Protein AF-A0A8E2DQM9-F1 (afdb_monomer)

Structure (mmCIF, N/CA/C/O backbone):
data_AF-A0A8E2DQM9-F1
#
_entry.id   AF-A0A8E2DQM9-F1
#
loop_
_atom_site.group_PDB
_atom_site.id
_atom_site.type_symbol
_atom_site.label_atom_id
_atom_site.label_alt_id
_atom_site.label_comp_id
_atom_site.label_asym_id
_atom_site.label_entity_id
_atom_site.label_seq_id
_atom_site.pdbx_PDB_ins_code
_atom_site.Cartn_x
_atom_site.Cartn_y
_atom_site.Ca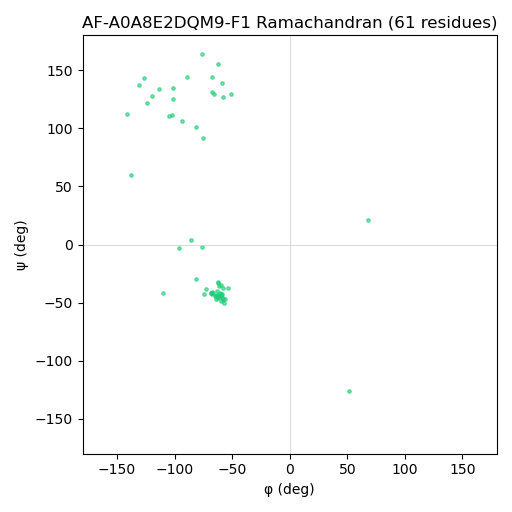rtn_z
_atom_site.occupancy
_atom_site.B_iso_or_equiv
_atom_site.auth_seq_id
_atom_site.auth_comp_id
_atom_site.auth_asym_id
_atom_site.auth_atom_id
_atom_site.pdbx_PDB_model_num
ATOM 1 N N . MET A 1 1 ? 28.698 4.531 11.249 1.00 41.72 1 MET A N 1
ATOM 2 C CA . MET A 1 1 ? 27.344 4.917 10.800 1.00 41.72 1 MET A CA 1
ATOM 3 C C . MET A 1 1 ? 26.368 3.917 11.391 1.00 41.72 1 MET A C 1
ATOM 5 O O . MET A 1 1 ? 26.487 2.743 11.074 1.00 41.72 1 MET A O 1
ATOM 9 N N . SER A 1 2 ? 25.489 4.343 12.299 1.00 42.66 2 SER A N 1
ATOM 10 C CA . SER A 1 2 ? 24.421 3.478 12.810 1.00 42.66 2 SER A CA 1
ATOM 11 C C . SER A 1 2 ? 23.291 3.509 11.790 1.00 42.66 2 SER A C 1
ATOM 13 O O . SER A 1 2 ? 22.582 4.508 11.688 1.00 42.66 2 SER A O 1
ATOM 15 N N . THR A 1 3 ? 23.177 2.481 10.954 1.00 66.50 3 THR A N 1
ATOM 16 C CA . THR A 1 3 ? 21.977 2.301 10.139 1.00 66.50 3 THR A CA 1
ATOM 17 C C . THR A 1 3 ? 20.897 1.788 11.072 1.00 66.50 3 THR A C 1
ATOM 19 O O . THR A 1 3 ? 20.801 0.580 11.297 1.00 66.50 3 THR A O 1
ATOM 22 N N . SER A 1 4 ? 20.117 2.700 11.653 1.00 74.75 4 SER A N 1
ATOM 23 C CA . SER A 1 4 ? 18.857 2.306 12.274 1.00 74.75 4 SER A CA 1
ATOM 24 C C . SER A 1 4 ? 18.082 1.469 11.253 1.00 74.75 4 SER A C 1
ATOM 26 O O . SER A 1 4 ? 17.999 1.876 10.088 1.00 74.75 4 SER A O 1
ATOM 28 N N . PRO A 1 5 ? 17.584 0.283 11.631 1.00 83.19 5 PRO A N 1
ATOM 29 C CA . PRO A 1 5 ? 16.829 -0.545 10.708 1.00 83.19 5 PRO A CA 1
ATOM 30 C C . PRO A 1 5 ? 15.621 0.251 10.212 1.00 83.19 5 PRO A C 1
ATOM 32 O O . PRO A 1 5 ? 14.869 0.806 11.013 1.00 83.19 5 PRO A O 1
ATOM 35 N N . LEU A 1 6 ? 15.475 0.334 8.887 1.00 84.62 6 LEU A N 1
ATOM 36 C CA . LEU A 1 6 ? 14.330 0.988 8.262 1.00 84.62 6 LEU A CA 1
ATOM 37 C C . LEU A 1 6 ? 13.049 0.298 8.722 1.00 84.62 6 LEU A C 1
ATOM 39 O O . LEU A 1 6 ? 12.976 -0.935 8.757 1.00 84.62 6 LEU A O 1
ATOM 43 N N . THR A 1 7 ? 12.015 1.082 9.002 1.00 91.50 7 THR A N 1
ATOM 44 C CA . THR A 1 7 ? 10.673 0.523 9.142 1.00 91.50 7 THR A CA 1
ATOM 45 C C . THR A 1 7 ? 10.238 -0.112 7.812 1.00 91.50 7 THR A C 1
ATOM 47 O O . THR A 1 7 ? 10.709 0.292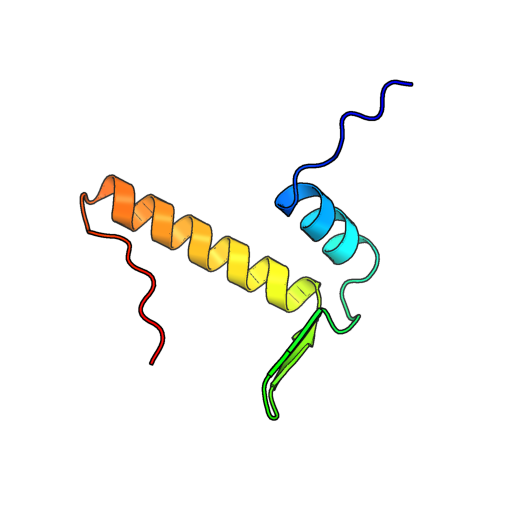 6.741 1.00 91.50 7 THR A O 1
ATOM 50 N N . PRO A 1 8 ? 9.306 -1.081 7.823 1.00 90.75 8 PRO A N 1
ATOM 51 C CA . PRO A 1 8 ? 8.810 -1.694 6.590 1.00 90.75 8 PRO A CA 1
ATOM 52 C C . PRO A 1 8 ? 8.294 -0.672 5.561 1.00 90.75 8 PRO A C 1
ATOM 54 O O . PRO A 1 8 ? 8.534 -0.817 4.363 1.00 90.75 8 PRO A O 1
ATOM 57 N N . THR A 1 9 ? 7.640 0.398 6.024 1.00 91.31 9 THR A N 1
ATOM 58 C CA . THR A 1 9 ? 7.123 1.478 5.172 1.00 91.31 9 THR A CA 1
ATOM 59 C C . THR A 1 9 ? 8.247 2.299 4.539 1.00 91.31 9 THR A C 1
ATOM 61 O O . THR A 1 9 ? 8.184 2.616 3.351 1.00 91.31 9 THR A O 1
ATOM 64 N N . GLU A 1 10 ? 9.300 2.617 5.294 1.00 92.75 10 GLU A N 1
ATOM 65 C CA . GLU A 1 10 ? 10.465 3.341 4.772 1.00 92.75 10 GLU A CA 1
ATOM 66 C C . GLU A 1 10 ? 11.256 2.493 3.775 1.00 92.75 10 GLU A C 1
ATOM 68 O O . GLU A 1 10 ? 11.659 2.996 2.723 1.00 92.75 10 GLU A O 1
ATOM 73 N N . ALA A 1 11 ? 11.423 1.198 4.055 1.00 92.94 11 ALA A N 1
ATOM 74 C CA . ALA A 1 11 ? 12.027 0.258 3.119 1.00 92.94 11 ALA A CA 1
ATOM 75 C C . ALA A 1 11 ? 11.218 0.185 1.814 1.00 92.94 11 ALA A C 1
ATOM 77 O O . ALA A 1 11 ? 11.788 0.268 0.724 1.00 92.94 11 ALA A O 1
ATOM 78 N N . LEU A 1 12 ? 9.886 0.119 1.907 1.00 93.44 12 LEU A N 1
ATOM 79 C CA . LEU A 1 12 ? 9.010 0.127 0.739 1.00 93.44 12 LEU A CA 1
ATOM 80 C C . LEU A 1 12 ? 9.127 1.427 -0.065 1.00 93.44 12 LEU A C 1
ATOM 82 O O . LEU A 1 12 ? 9.253 1.374 -1.289 1.00 93.44 12 LEU A O 1
ATOM 86 N N . LEU A 1 13 ? 9.126 2.587 0.598 1.00 95.38 13 LEU A N 1
ATOM 87 C CA . LEU A 1 13 ? 9.323 3.882 -0.054 1.00 95.38 13 LEU A CA 1
ATOM 88 C C . LEU A 1 13 ? 10.677 3.945 -0.771 1.00 95.38 13 LEU A C 1
ATOM 90 O O . LEU A 1 13 ? 10.763 4.427 -1.903 1.00 95.38 13 LEU A O 1
ATOM 94 N N . HIS A 1 14 ? 11.734 3.441 -0.138 1.00 95.12 14 HIS A N 1
ATOM 95 C CA . HIS A 1 14 ? 13.064 3.391 -0.733 1.00 95.12 14 HIS A CA 1
ATOM 96 C C . HIS A 1 14 ? 13.081 2.535 -2.012 1.00 95.12 14 HIS A C 1
ATOM 98 O O . HIS A 1 14 ? 13.632 2.943 -3.040 1.00 95.12 14 HIS A O 1
ATOM 104 N N . VAL A 1 15 ? 12.420 1.375 -1.999 1.00 95.75 15 VAL A N 1
ATOM 105 C CA . VAL A 1 15 ? 12.290 0.517 -3.189 1.00 95.75 15 VAL A CA 1
ATOM 106 C C . VAL A 1 15 ? 11.411 1.173 -4.258 1.00 95.75 15 VAL A C 1
ATOM 108 O O . VAL A 1 15 ? 11.782 1.172 -5.429 1.00 95.75 15 VAL A O 1
ATOM 111 N N . ALA A 1 16 ? 10.302 1.812 -3.882 1.00 96.25 16 ALA A N 1
ATOM 112 C CA . ALA A 1 16 ? 9.428 2.521 -4.817 1.00 96.25 16 ALA A CA 1
ATOM 113 C C . ALA A 1 16 ? 10.130 3.686 -5.528 1.00 96.25 16 ALA A C 1
ATOM 115 O O . ALA A 1 16 ? 9.855 3.934 -6.700 1.00 96.25 16 ALA A O 1
ATOM 116 N N . LYS A 1 17 ? 11.066 4.365 -4.855 1.00 95.56 17 LYS A N 1
ATOM 117 C CA . LYS A 1 17 ? 11.903 5.411 -5.463 1.00 95.56 17 LYS A CA 1
ATOM 118 C C . LYS A 1 17 ? 12.986 4.843 -6.380 1.00 95.56 17 LYS A C 1
ATOM 120 O O . LYS A 1 17 ? 13.214 5.384 -7.455 1.00 95.56 17 LYS A O 1
ATOM 125 N N . SER A 1 18 ? 13.657 3.770 -5.962 1.00 97.12 18 SER A N 1
ATOM 126 C CA . SER A 1 18 ? 14.801 3.209 -6.697 1.00 97.12 18 SER A CA 1
ATOM 127 C C . SER A 1 18 ? 14.404 2.302 -7.866 1.00 97.12 18 SER A C 1
ATOM 129 O O . SER A 1 18 ? 15.137 2.209 -8.848 1.00 97.12 18 SER A O 1
ATOM 131 N N . ARG A 1 19 ? 13.256 1.621 -7.780 1.00 96.56 19 ARG A N 1
ATOM 132 C CA . ARG A 1 19 ? 12.766 0.654 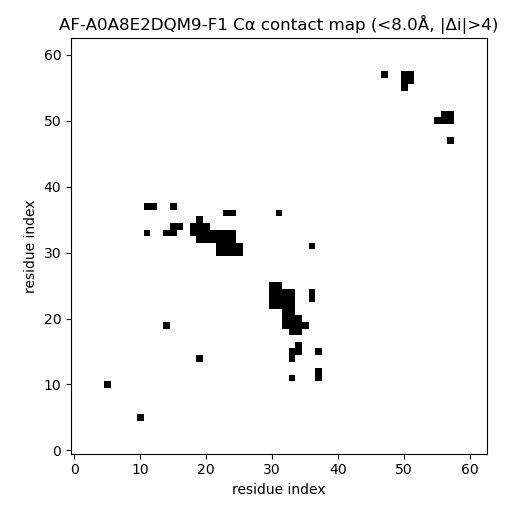-8.776 1.00 96.56 19 ARG A CA 1
ATOM 133 C C . ARG A 1 19 ? 11.255 0.815 -9.022 1.00 96.56 19 ARG A C 1
ATOM 135 O O . ARG A 1 19 ? 10.498 -0.138 -8.834 1.00 96.56 19 ARG A O 1
ATOM 142 N N . PRO A 1 20 ? 10.788 1.993 -9.474 1.00 95.81 20 PRO A N 1
ATOM 143 C CA . PRO A 1 20 ? 9.363 2.344 -9.500 1.00 95.81 20 PRO A CA 1
ATOM 144 C C . PRO A 1 20 ? 8.494 1.407 -10.347 1.00 95.81 20 PRO A C 1
ATOM 146 O O . PRO A 1 20 ? 7.352 1.135 -9.982 1.00 95.81 20 PRO A O 1
ATOM 149 N N . TYR A 1 21 ? 9.027 0.892 -11.457 1.00 96.38 21 TYR A N 1
ATOM 150 C CA . TYR A 1 21 ? 8.289 0.046 -12.402 1.00 96.38 21 TYR A CA 1
ATOM 151 C C . TYR A 1 21 ? 8.484 -1.458 -12.173 1.00 96.38 21 TYR A C 1
ATOM 153 O O . TYR A 1 21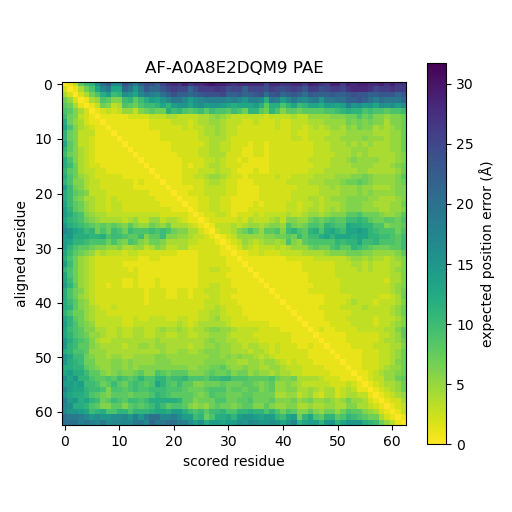 ? 7.853 -2.262 -12.857 1.00 96.38 21 TYR A O 1
ATOM 161 N N . PHE A 1 22 ? 9.327 -1.860 -11.213 1.00 95.56 22 PHE A N 1
ATOM 162 C CA . PHE A 1 22 ? 9.498 -3.278 -10.893 1.00 95.56 22 PHE A CA 1
ATOM 163 C C . PHE A 1 22 ? 8.214 -3.844 -10.270 1.00 95.56 22 PHE A C 1
ATOM 165 O O . PHE A 1 22 ? 7.545 -3.136 -9.511 1.00 95.56 22 PHE A O 1
ATOM 172 N N . PRO A 1 23 ? 7.867 -5.109 -10.562 1.00 95.12 23 PRO A N 1
ATOM 173 C CA . PRO A 1 23 ? 6.683 -5.747 -10.003 1.00 95.12 23 PRO A CA 1
ATOM 174 C C . PRO A 1 23 ? 6.824 -5.912 -8.484 1.00 95.12 23 PRO A C 1
ATOM 176 O O . PRO A 1 23 ? 7.825 -6.444 -8.006 1.00 95.12 23 PRO A O 1
ATOM 179 N N . ALA A 1 24 ? 5.806 -5.469 -7.746 1.00 94.88 24 ALA A N 1
ATOM 180 C CA . ALA A 1 24 ? 5.729 -5.535 -6.286 1.00 94.88 24 ALA A CA 1
ATOM 181 C C . ALA A 1 24 ? 4.686 -6.548 -5.805 1.00 94.88 24 ALA A C 1
ATOM 183 O O . ALA A 1 24 ? 4.939 -7.304 -4.874 1.00 94.88 24 ALA A O 1
ATOM 184 N N . VAL A 1 25 ? 3.518 -6.585 -6.455 1.00 93.31 25 VAL A N 1
ATOM 185 C CA . VAL A 1 25 ? 2.429 -7.514 -6.125 1.00 93.31 25 VAL A CA 1
ATOM 186 C C . VAL A 1 25 ? 1.948 -8.193 -7.395 1.00 93.31 25 VAL A C 1
ATOM 188 O O . VAL A 1 25 ? 1.777 -7.549 -8.434 1.00 93.31 25 VAL A O 1
ATOM 191 N N . ARG A 1 26 ? 1.705 -9.500 -7.294 1.00 90.69 26 ARG A N 1
ATOM 192 C CA . ARG A 1 26 ? 0.991 -10.284 -8.300 1.00 90.69 26 ARG A CA 1
ATOM 193 C C . ARG A 1 26 ? -0.193 -10.961 -7.625 1.00 90.69 26 ARG A C 1
ATOM 195 O O . ARG A 1 26 ? -0.001 -11.685 -6.654 1.00 90.69 26 ARG A O 1
ATOM 202 N N . SER A 1 27 ? -1.399 -10.697 -8.113 1.00 85.56 27 SER A N 1
ATOM 203 C CA . SER A 1 27 ? -2.627 -11.333 -7.633 1.00 85.56 27 SER A CA 1
ATOM 204 C C . SER A 1 27 ? -3.546 -11.608 -8.818 1.00 85.56 27 SER A C 1
ATOM 206 O O . SER A 1 27 ? -4.014 -10.677 -9.479 1.00 85.56 27 SER A O 1
ATOM 208 N N . GLY A 1 28 ? -3.752 -12.889 -9.135 1.00 86.12 28 GLY A N 1
ATOM 209 C CA . GLY A 1 28 ? -4.431 -13.309 -10.363 1.00 86.12 28 GLY A CA 1
ATOM 210 C C . GLY A 1 28 ? -3.812 -12.654 -11.605 1.00 86.12 28 GLY A C 1
ATOM 211 O O . GLY A 1 28 ? -2.598 -12.684 -11.786 1.00 86.12 28 GLY A O 1
ATOM 212 N N . ASN A 1 29 ? -4.648 -11.997 -12.415 1.00 87.69 29 ASN A N 1
ATOM 213 C CA . ASN A 1 29 ? -4.227 -11.262 -13.618 1.00 87.69 29 ASN A CA 1
ATOM 214 C C . ASN A 1 29 ? -3.788 -9.811 -13.343 1.00 87.69 29 ASN A C 1
ATOM 216 O O . ASN A 1 29 ? -3.520 -9.056 -14.276 1.00 87.69 29 ASN A O 1
ATOM 220 N N . THR A 1 30 ? -3.747 -9.390 -12.077 1.00 86.44 30 THR A N 1
ATOM 221 C CA . THR A 1 30 ? -3.400 -8.021 -11.695 1.00 86.44 30 THR A CA 1
ATOM 222 C C . THR A 1 30 ? -1.958 -7.956 -11.207 1.00 86.44 30 THR A C 1
ATOM 224 O O . THR A 1 30 ? -1.564 -8.647 -10.265 1.00 86.44 30 THR A O 1
ATOM 227 N N . HIS A 1 31 ? -1.173 -7.078 -11.831 1.00 93.06 31 HIS A N 1
ATOM 228 C CA . HIS A 1 31 ? 0.211 -6.802 -11.457 1.00 93.06 31 HIS A CA 1
ATOM 229 C C . HIS A 1 31 ? 0.365 -5.341 -11.069 1.00 93.06 31 HIS A C 1
ATOM 231 O O . HIS A 1 31 ? -0.012 -4.452 -11.831 1.00 93.06 31 HIS A O 1
ATOM 237 N N . TRP A 1 32 ? 0.928 -5.087 -9.892 1.00 95.31 32 TRP A N 1
ATOM 238 C CA . TRP A 1 32 ? 1.217 -3.731 -9.433 1.00 95.31 32 TRP A CA 1
ATOM 239 C C . TRP A 1 32 ? 2.720 -3.527 -9.347 1.00 95.31 32 TRP A C 1
ATOM 241 O O . TRP A 1 32 ? 3.441 -4.371 -8.809 1.00 95.31 32 TRP A O 1
ATOM 251 N N . SER A 1 33 ? 3.191 -2.396 -9.867 1.00 96.81 33 SER A N 1
ATOM 252 C CA . SER A 1 33 ? 4.568 -1.957 -9.669 1.00 96.81 33 SER A CA 1
ATOM 253 C C . SER A 1 33 ? 4.767 -1.375 -8.267 1.00 96.81 33 SER A C 1
ATOM 255 O O . SER A 1 33 ? 3.795 -1.010 -7.600 1.00 96.81 33 SER A O 1
ATOM 257 N N . TYR A 1 34 ? 6.016 -1.238 -7.812 1.00 97.25 34 TYR A N 1
ATOM 258 C CA . TYR A 1 34 ? 6.306 -0.607 -6.517 1.00 97.25 34 TYR A CA 1
ATOM 259 C C . TYR A 1 34 ? 5.772 0.829 -6.422 1.00 97.25 34 TYR A C 1
ATOM 261 O O . TYR A 1 34 ? 5.249 1.211 -5.376 1.00 97.25 34 TYR A O 1
ATOM 269 N N . ALA A 1 35 ? 5.829 1.611 -7.506 1.00 96.50 35 ALA A N 1
ATOM 270 C CA . ALA A 1 35 ? 5.244 2.952 -7.533 1.00 96.50 35 ALA A CA 1
ATOM 271 C C . ALA A 1 35 ? 3.710 2.925 -7.427 1.00 96.50 35 ALA A C 1
ATOM 273 O O . ALA A 1 35 ? 3.131 3.720 -6.683 1.00 96.50 35 ALA A O 1
ATOM 274 N N . ALA A 1 36 ? 3.045 1.998 -8.129 1.00 96.00 36 ALA A N 1
ATOM 275 C CA . ALA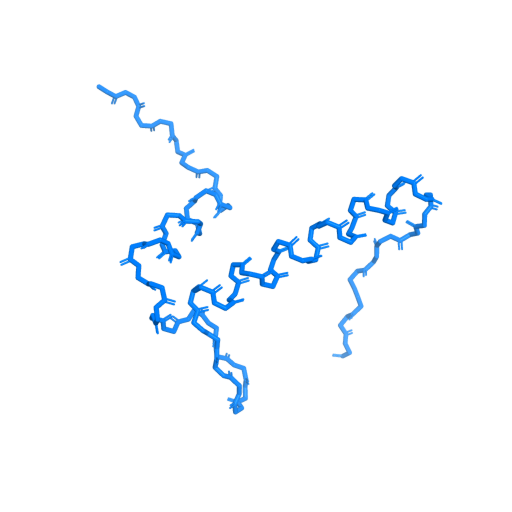 A 1 36 ? 1.592 1.844 -8.060 1.00 96.00 36 ALA A CA 1
ATOM 276 C C . ALA A 1 36 ? 1.139 1.409 -6.657 1.00 96.00 36 ALA A C 1
ATOM 278 O O . ALA A 1 36 ? 0.209 1.993 -6.097 1.00 96.00 36 ALA A O 1
ATOM 279 N N . LEU A 1 37 ? 1.845 0.444 -6.059 1.00 95.75 37 LEU A N 1
ATOM 280 C CA . LEU A 1 37 ? 1.602 -0.008 -4.693 1.00 95.75 37 LEU A CA 1
ATOM 281 C C . LEU A 1 37 ? 1.775 1.133 -3.686 1.00 95.75 37 LEU A C 1
ATOM 283 O O . LEU A 1 37 ? 0.886 1.365 -2.870 1.00 95.75 37 LEU A O 1
ATOM 287 N N . TRP A 1 38 ? 2.880 1.877 -3.768 1.00 96.38 38 TRP A N 1
ATOM 288 C CA . TRP A 1 38 ? 3.135 3.007 -2.876 1.00 96.38 38 TRP A CA 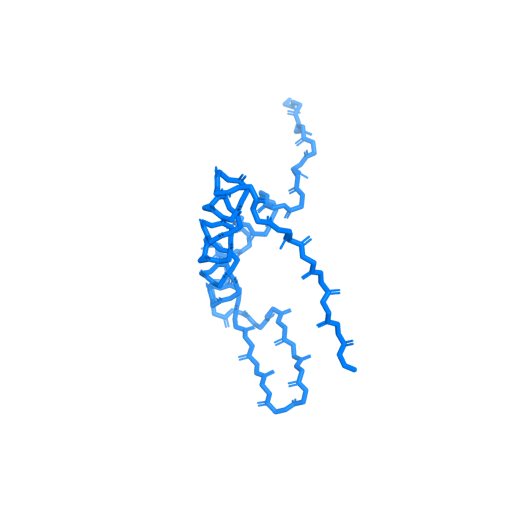1
ATOM 289 C C . TRP A 1 38 ? 2.047 4.081 -2.976 1.00 96.38 38 TRP A C 1
ATOM 291 O O . TRP A 1 38 ? 1.542 4.556 -1.959 1.00 96.38 38 TRP A O 1
ATOM 301 N N . ASN A 1 39 ? 1.635 4.434 -4.196 1.00 95.44 39 ASN A N 1
ATOM 302 C CA . ASN A 1 39 ? 0.547 5.387 -4.399 1.00 95.44 39 ASN A CA 1
ATOM 303 C C . ASN A 1 39 ? -0.763 4.904 -3.777 1.00 95.44 39 ASN A C 1
ATOM 305 O O . ASN A 1 39 ? -1.445 5.699 -3.128 1.00 95.44 39 ASN A O 1
ATOM 309 N N . ARG A 1 40 ? -1.096 3.614 -3.911 1.00 94.50 40 ARG A N 1
ATOM 310 C CA . ARG A 1 40 ? -2.296 3.063 -3.277 1.00 94.50 40 ARG A CA 1
ATOM 311 C C . ARG A 1 40 ? -2.215 3.118 -1.756 1.00 94.50 40 ARG A C 1
ATOM 313 O O . ARG A 1 40 ? -3.195 3.507 -1.130 1.00 94.50 40 ARG A O 1
ATOM 320 N N . ILE A 1 41 ? -1.074 2.751 -1.174 1.00 93.81 41 ILE A N 1
ATOM 321 C CA . ILE A 1 41 ? -0.869 2.805 0.279 1.00 93.81 41 ILE A CA 1
ATOM 322 C C . ILE A 1 41 ? -1.083 4.229 0.781 1.00 93.81 41 ILE A C 1
ATOM 324 O O . ILE A 1 41 ? -1.879 4.411 1.689 1.00 93.81 41 ILE A O 1
ATOM 328 N N . ARG A 1 42 ? -0.489 5.246 0.141 1.00 94.25 42 ARG A N 1
ATOM 329 C CA . ARG A 1 42 ? -0.695 6.648 0.548 1.00 94.25 42 ARG A CA 1
ATOM 330 C C . ARG A 1 42 ? -2.160 7.080 0.504 1.00 94.25 42 ARG A C 1
ATOM 332 O O . ARG A 1 42 ? -2.611 7.769 1.412 1.00 94.25 42 ARG A O 1
ATOM 339 N N . GLN A 1 43 ? -2.893 6.689 -0.539 1.00 93.44 43 GLN A N 1
ATOM 340 C CA . GLN A 1 43 ? -4.324 6.989 -0.643 1.00 93.44 43 GLN A CA 1
ATOM 341 C C . GLN A 1 43 ? -5.124 6.329 0.484 1.00 93.44 43 GLN A C 1
ATOM 343 O O . GLN A 1 43 ? -5.995 6.966 1.068 1.00 93.44 43 GLN A O 1
ATOM 348 N N . LEU A 1 44 ? -4.827 5.063 0.790 1.00 92.44 44 LEU A N 1
ATOM 349 C CA . LEU A 1 44 ? -5.485 4.336 1.872 1.00 92.44 44 LEU A CA 1
ATOM 350 C C . LEU A 1 44 ? -5.128 4.913 3.240 1.00 92.44 44 LEU A C 1
ATOM 352 O O . LEU A 1 44 ? -6.031 5.086 4.043 1.00 92.44 44 LEU A O 1
ATOM 356 N N . SER A 1 45 ? -3.862 5.252 3.488 1.00 90.88 45 SER A N 1
ATOM 357 C CA . SER A 1 45 ? -3.424 5.881 4.738 1.00 90.88 45 SER A CA 1
ATOM 358 C C . SER A 1 45 ? -4.180 7.179 4.998 1.00 90.88 45 SER A C 1
ATOM 360 O O . SER A 1 45 ? -4.808 7.296 6.039 1.00 90.88 45 SER A O 1
ATOM 362 N N . GLY A 1 46 ? -4.243 8.088 4.018 1.00 90.38 46 GLY A N 1
ATOM 363 C CA . GLY A 1 46 ? -5.000 9.332 4.188 1.00 90.38 46 GLY A CA 1
ATOM 364 C C . GLY A 1 46 ? -6.499 9.105 4.417 1.00 90.38 46 GLY A C 1
ATOM 365 O O . GLY A 1 46 ? -7.137 9.859 5.144 1.00 90.38 46 GLY A O 1
ATOM 366 N N . HIS A 1 47 ? -7.072 8.048 3.835 1.00 90.50 47 HIS A N 1
ATOM 367 C CA . HIS A 1 47 ? -8.462 7.685 4.104 1.00 9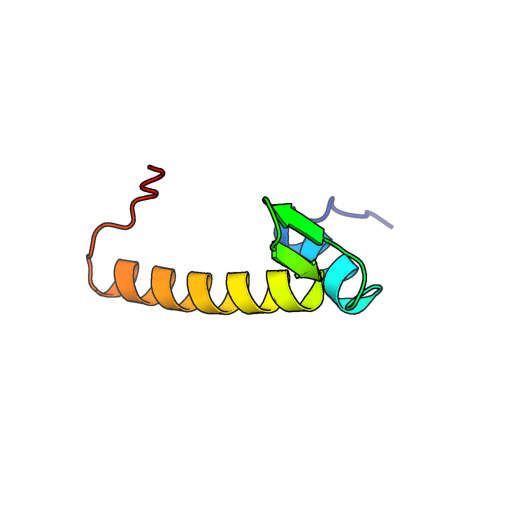0.50 47 HIS A CA 1
ATOM 368 C C . HIS A 1 47 ? -8.652 7.073 5.500 1.00 90.50 47 HIS A C 1
ATOM 370 O O . HIS A 1 47 ? -9.648 7.364 6.152 1.00 90.50 47 HIS A O 1
ATOM 376 N N . ILE A 1 48 ? -7.710 6.251 5.969 1.00 91.56 48 ILE A N 1
ATOM 377 C CA . ILE A 1 48 ? -7.717 5.681 7.322 1.00 91.56 48 ILE A CA 1
ATOM 378 C C . ILE A 1 48 ? -7.618 6.797 8.359 1.00 91.56 48 ILE A C 1
ATOM 380 O O . ILE A 1 48 ? -8.413 6.794 9.293 1.00 91.56 48 ILE A O 1
ATOM 384 N N . ASP A 1 49 ? -6.715 7.759 8.168 1.00 90.12 49 ASP A N 1
ATOM 385 C CA . ASP A 1 49 ? -6.564 8.910 9.064 1.00 90.12 49 ASP A CA 1
ATOM 386 C C . ASP A 1 49 ? -7.894 9.669 9.190 1.00 90.12 49 ASP A C 1
ATOM 388 O O . ASP A 1 49 ? -8.384 9.888 10.295 1.00 90.12 49 ASP A O 1
ATOM 392 N N . TYR A 1 50 ? -8.557 9.940 8.059 1.00 91.75 50 TYR A N 1
ATOM 393 C CA . TYR A 1 50 ? -9.897 10.530 8.043 1.00 91.75 50 TYR A CA 1
ATOM 394 C C . TYR A 1 50 ? -10.942 9.692 8.803 1.00 91.75 50 TYR A C 1
ATOM 396 O O . TYR A 1 50 ? -11.733 10.240 9.570 1.00 91.75 50 TYR A O 1
ATOM 404 N N . LEU A 1 51 ? -10.978 8.369 8.599 1.00 90.56 51 LEU A N 1
ATOM 405 C CA . LEU A 1 51 ? -11.935 7.492 9.285 1.00 90.56 51 LEU A CA 1
ATOM 406 C C . LEU A 1 51 ? -11.711 7.494 10.803 1.00 90.56 51 LEU A C 1
ATOM 408 O O . LEU A 1 51 ? -12.682 7.529 11.558 1.00 90.56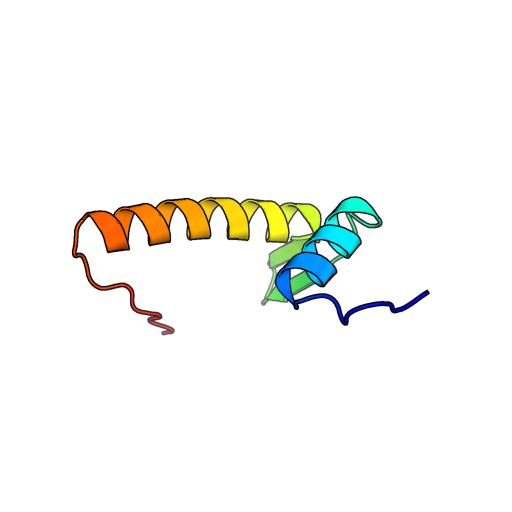 51 LEU A O 1
ATOM 412 N N . VAL A 1 52 ? -10.449 7.495 11.239 1.00 89.81 52 VAL A N 1
ATOM 413 C CA . VAL A 1 52 ? -10.070 7.573 12.655 1.00 89.81 52 VAL A CA 1
ATOM 414 C C . VAL A 1 52 ? -10.504 8.910 13.255 1.00 89.81 52 VAL A C 1
ATOM 416 O O . VAL A 1 52 ? -11.133 8.916 14.312 1.00 89.81 52 VAL A O 1
ATOM 419 N N . GLU A 1 53 ? -10.244 10.028 12.574 1.00 91.25 53 GLU A N 1
ATOM 420 C CA . GLU A 1 53 ? -10.680 11.365 13.008 1.00 91.25 53 GLU A CA 1
ATOM 421 C C . GLU A 1 53 ? -12.208 11.486 13.094 1.00 91.25 53 GLU A C 1
ATOM 423 O O . GLU A 1 53 ? -12.736 12.117 14.008 1.00 91.25 53 GLU A O 1
ATOM 428 N N . ALA A 1 54 ? -12.932 10.835 12.182 1.00 91.88 54 ALA A N 1
ATOM 429 C CA . ALA A 1 54 ? -14.391 10.784 12.179 1.00 91.88 54 ALA A CA 1
ATOM 430 C C . ALA A 1 54 ? -14.986 9.816 13.225 1.00 91.88 54 ALA A C 1
ATOM 432 O O . ALA A 1 54 ? -16.209 9.706 13.323 1.00 91.88 54 ALA A O 1
ATOM 433 N N . GLY A 1 55 ? -14.156 9.092 13.987 1.00 92.12 55 GLY A N 1
ATOM 434 C CA . GLY A 1 55 ? -14.601 8.091 14.963 1.00 92.12 55 GLY A CA 1
ATOM 435 C C . GLY A 1 55 ? -15.246 6.853 14.330 1.00 92.12 55 GLY A C 1
ATOM 436 O O . GLY A 1 55 ? -16.019 6.152 14.985 1.00 92.12 55 GLY A O 1
ATOM 437 N N . LEU A 1 56 ? -14.966 6.591 13.051 1.00 89.31 56 LEU A N 1
ATOM 438 C CA . LEU A 1 56 ? -15.512 5.464 12.305 1.00 89.31 56 LEU A CA 1
ATOM 439 C C . LEU A 1 56 ? -14.614 4.224 12.454 1.00 89.31 56 LEU A C 1
ATOM 441 O O . LEU A 1 56 ? -13.387 4.338 12.488 1.00 89.31 56 LEU A O 1
ATOM 445 N N . PRO A 1 57 ? -15.195 3.013 12.519 1.00 86.25 57 PRO A N 1
ATOM 446 C CA . PRO A 1 57 ? -14.412 1.794 12.654 1.00 86.25 57 PRO A CA 1
ATOM 447 C C . PRO A 1 57 ? -13.590 1.522 11.390 1.00 86.25 57 PRO A C 1
ATOM 449 O O . PRO A 1 57 ? -14.117 1.496 10.277 1.00 86.25 57 PRO A O 1
ATOM 452 N N . VAL A 1 58 ? -12.301 1.233 11.572 1.00 86.88 58 VAL A N 1
ATOM 453 C CA . VAL A 1 58 ? -11.409 0.762 10.506 1.00 86.88 58 VAL A CA 1
ATOM 454 C C . VAL A 1 58 ? -11.232 -0.746 10.662 1.00 86.88 58 VAL A C 1
ATOM 456 O O . VAL A 1 58 ? -10.632 -1.214 11.626 1.00 86.88 58 VAL A O 1
ATOM 459 N N . GLY A 1 59 ? -11.772 -1.517 9.719 1.00 83.88 59 GLY A N 1
ATOM 460 C CA . GLY A 1 59 ? -11.686 -2.978 9.712 1.00 83.88 59 GLY A CA 1
ATOM 461 C C . GLY A 1 59 ? -11.139 -3.506 8.390 1.00 83.88 59 GLY A C 1
ATOM 462 O O . GLY A 1 59 ? -11.452 -2.979 7.323 1.00 83.88 59 GLY A O 1
ATOM 463 N N . LEU A 1 60 ? -10.333 -4.565 8.456 1.00 84.19 60 LEU A N 1
ATOM 464 C CA . LEU A 1 60 ? -9.916 -5.328 7.282 1.00 84.19 60 LEU A CA 1
ATOM 465 C C . LEU A 1 60 ? -10.877 -6.500 7.093 1.00 84.19 60 LEU A C 1
ATOM 467 O O . LEU A 1 60 ? -10.820 -7.481 7.829 1.00 84.19 60 LEU A O 1
ATOM 471 N N . TYR A 1 61 ? -11.743 -6.401 6.089 1.00 81.38 61 TYR A N 1
ATOM 472 C CA . TYR A 1 61 ? -12.632 -7.489 5.694 1.00 81.38 61 TYR A CA 1
ATOM 473 C C . TYR A 1 61 ? -12.090 -8.115 4.413 1.00 81.38 61 TYR A C 1
ATOM 475 O O . TYR A 1 61 ? -12.096 -7.489 3.352 1.00 81.38 61 TYR A O 1
ATOM 483 N N . THR A 1 62 ? -11.594 -9.343 4.517 1.00 77.50 62 THR A N 1
ATOM 484 C CA . THR A 1 62 ? -11.242 -10.159 3.349 1.00 77.50 62 THR A CA 1
ATOM 485 C C . THR A 1 62 ? -12.368 -11.166 3.130 1.00 77.50 62 THR A C 1
ATOM 487 O O . THR A 1 62 ? -12.908 -11.689 4.103 1.00 77.50 62 THR A O 1
ATOM 490 N N . LYS A 1 63 ? -12.806 -11.319 1.875 1.00 56.75 63 LYS A N 1
ATOM 491 C CA . LYS A 1 63 ? -13.822 -12.307 1.487 1.00 56.75 63 LYS A CA 1
ATOM 492 C C . LYS A 1 63 ? -13.196 -13.683 1.339 1.00 56.75 63 LYS A C 1
ATOM 494 O O . LYS A 1 63 ? -12.031 -13.721 0.884 1.00 56.75 63 LYS A O 1
#

Organism: NCBI:txid1052685

Mean predicted aligned error: 5.64 Å

Secondary structure (DSSP, 8-state):
---PPPPHHHHHHHHHHHSTTSEEEEETTEEEEHHHHHHHHHHHHHHHHHHHHTT--------

Nearest PDB structures (foldseek):
  8glc-assembly2_A  TM=8.811E-01  e=3.705E-01  Actinoplanes
  6ulz-assembly1_A  TM=8.673E-01  e=1.305E+00  Brevib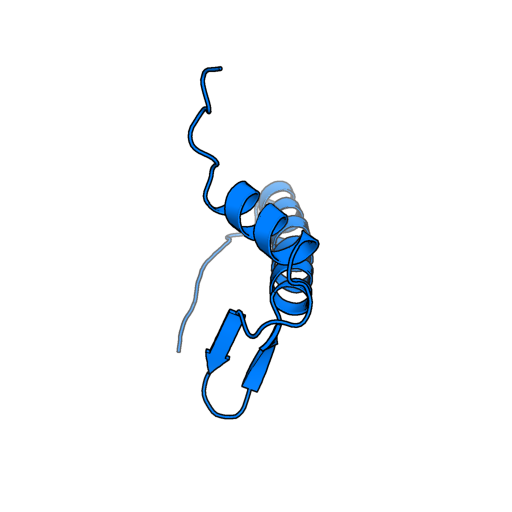acillus parabrevis
  5n81-assembly2_B  TM=8.202E-01  e=1.609E+00  Brevibacillus parabrevis
  7ywk-assembly2_B  TM=8.200E-01  e=2.129E+00  Brevibacillus parabrevis
  6vhu-assembly2_B  TM=9.775E-01  e=4.928E+00  Klebsiella oxytoca

Foldseek 3Di:
DDPDDDDPLRVLVVCCVVFVQCWDDDDPPDTHGSVRVNVVVVVVVVVVVVCVVVVHDDDDDDD

Radius of gyration: 14.73 Å; Cα contacts (8 Å, |Δi|>4): 44; chains: 1; bounding box: 43×25×29 Å

pLDDT: mean 88.94, std 11.06, range [41.72, 97.25]

Sequence (63 aa):
MSTSPLTPTEALLHVAKSRPYFPAVRSGNTHWSYAALWNRIRQLSGHIDYLVEAGLPVGLYTK

Solvent-accessible surface area (backbone atoms only — not comparable to full-atom values): 3906 Å² total; per-residue (Å²): 133,86,77,73,82,67,52,75,66,57,49,48,50,52,44,21,70,76,41,34,80,44,82,65,47,77,55,92,96,46,74,33,24,26,38,57,48,50,55,50,50,56,56,49,50,56,49,49,54,51,34,55,76,70,72,44,90,86,79,90,84,81,133